Protein AF-A0A2V9WJ57-F1 (afdb_monomer)

pLDDT: mean 95.83, std 2.04, range [88.44, 98.5]

Secondary structure (DSSP, 8-state):
-HHHHHHHHHHHHTTS-S-EEEEEEEETTEEEEEEEEE--HHHHT-TT--HHHHHHHHHHHHH-S--TTEEEEESS--

Nearest PDB structures (foldseek):
  8vlm-assembly2_D  TM=8.385E-01  e=2.393E-04  Saccharomyces cerevisiae
  1ysb-assembly1_A  TM=8.333E-01  e=4.996E-04  Saccharomyces cerevisiae
  8vlj-assembly1_B  TM=8.332E-01  e=6.982E-04  Saccharomyces cerevisiae
  1ysd-assembly1_A  TM=8.354E-01  e=9.758E-04  Saccharomyces cerevisiae
  1wnj-assembly1_A  TM=4.226E-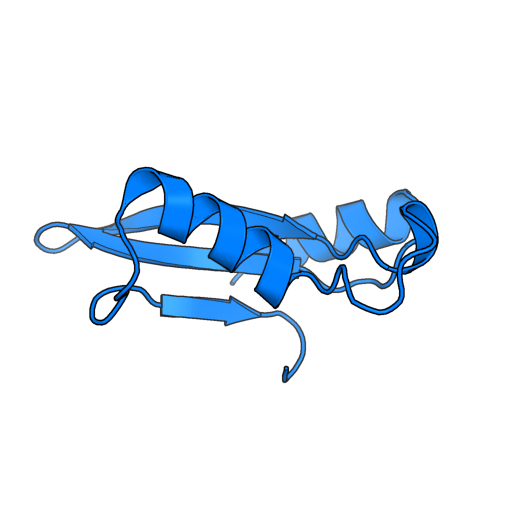01  e=7.174E+00  Homo sapiens

Structure (mmCIF, N/CA/C/O backbone):
data_AF-A0A2V9WJ57-F1
#
_entry.id   AF-A0A2V9WJ57-F1
#
loop_
_atom_site.group_PDB
_atom_site.id
_atom_site.type_symbol
_atom_site.label_atom_id
_atom_site.label_alt_id
_atom_site.label_comp_id
_atom_site.label_asym_id
_atom_site.label_entity_id
_atom_site.label_seq_id
_atom_site.pdbx_PDB_ins_code
_atom_site.Cartn_x
_atom_site.Cartn_y
_atom_site.Cartn_z
_atom_site.occupancy
_atom_site.B_iso_or_equiv
_atom_site.auth_seq_id
_atom_site.auth_comp_id
_atom_site.auth_asym_id
_atom_site.auth_atom_id
_atom_site.pdbx_PDB_model_num
ATOM 1 N N . MET A 1 1 ? -2.660 -8.888 3.613 1.00 94.50 1 MET A N 1
ATOM 2 C CA . MET A 1 1 ? -1.508 -9.498 2.896 1.00 94.50 1 MET A CA 1
ATOM 3 C C . MET A 1 1 ? -1.798 -9.922 1.446 1.00 94.50 1 MET A C 1
ATOM 5 O O . MET A 1 1 ? -1.081 -9.477 0.563 1.00 94.50 1 MET A O 1
ATOM 9 N N . GLN A 1 2 ? -2.825 -10.731 1.142 1.00 97.69 2 GLN A N 1
ATOM 10 C CA . GLN A 1 2 ? -3.068 -11.223 -0.238 1.00 97.69 2 GLN A CA 1
ATOM 11 C C . GLN A 1 2 ? -3.178 -10.112 -1.301 1.00 97.69 2 GLN A C 1
ATOM 13 O O . GLN A 1 2 ? -2.626 -10.236 -2.393 1.00 97.69 2 GLN A O 1
ATOM 18 N N . LEU A 1 3 ? -3.824 -8.992 -0.963 1.00 98.00 3 LEU A N 1
ATOM 19 C CA . LEU A 1 3 ? -3.914 -7.832 -1.852 1.00 98.00 3 LEU A CA 1
ATOM 20 C C . LEU A 1 3 ? -2.539 -7.191 -2.139 1.00 98.00 3 LEU A C 1
ATOM 22 O O . LEU A 1 3 ? -2.270 -6.836 -3.282 1.00 98.00 3 LEU A O 1
ATOM 26 N N . ALA A 1 4 ? -1.639 -7.122 -1.152 1.00 97.81 4 ALA A N 1
ATOM 27 C CA . ALA A 1 4 ? -0.277 -6.612 -1.344 1.00 97.81 4 ALA A CA 1
ATOM 28 C C . ALA A 1 4 ? 0.523 -7.508 -2.309 1.00 97.81 4 ALA A C 1
ATOM 30 O O . ALA A 1 4 ? 1.214 -7.015 -3.195 1.00 97.81 4 ALA A O 1
ATOM 31 N N . ILE A 1 5 ? 0.349 -8.831 -2.218 1.00 98.50 5 ILE A N 1
ATOM 32 C CA . ILE A 1 5 ? 0.946 -9.792 -3.161 1.00 98.50 5 ILE A CA 1
ATOM 33 C C . ILE A 1 5 ? 0.387 -9.595 -4.58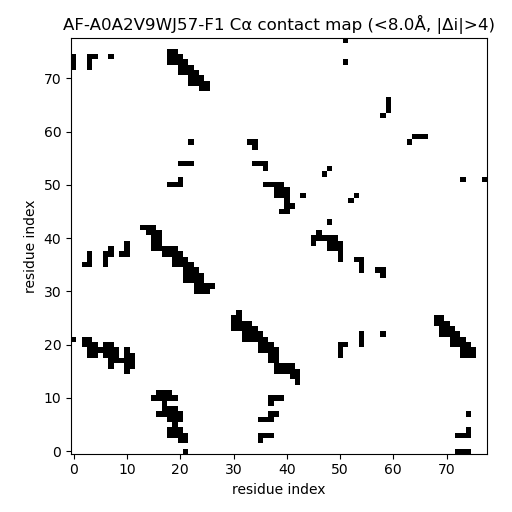0 1.00 98.50 5 ILE A C 1
ATOM 35 O O . ILE A 1 5 ? 1.130 -9.696 -5.557 1.00 98.50 5 ILE A O 1
ATOM 39 N N . ALA A 1 6 ? -0.910 -9.304 -4.722 1.00 98.44 6 ALA A N 1
ATOM 40 C CA . ALA A 1 6 ? -1.501 -9.002 -6.025 1.00 98.44 6 ALA A CA 1
ATOM 41 C C . ALA A 1 6 ? -0.911 -7.717 -6.636 1.00 98.44 6 ALA A C 1
ATOM 43 O O . ALA A 1 6 ? -0.560 -7.709 -7.816 1.00 98.44 6 ALA A O 1
ATOM 44 N N . GLU A 1 7 ? -0.726 -6.666 -5.834 1.00 98.19 7 GLU A N 1
ATOM 45 C CA . GLU A 1 7 ? -0.045 -5.437 -6.258 1.00 98.19 7 GLU A CA 1
ATOM 46 C C . GLU A 1 7 ? 1.420 -5.674 -6.647 1.00 98.19 7 GLU A C 1
ATOM 48 O O . GLU A 1 7 ? 1.875 -5.162 -7.672 1.00 98.19 7 GLU A O 1
ATOM 53 N N . ALA A 1 8 ? 2.141 -6.504 -5.889 1.00 98.25 8 ALA A N 1
ATOM 54 C CA . ALA A 1 8 ? 3.516 -6.896 -6.192 1.00 98.25 8 ALA A CA 1
ATOM 55 C C . ALA A 1 8 ? 3.622 -7.615 -7.548 1.00 98.25 8 ALA A C 1
ATOM 57 O O . ALA A 1 8 ? 4.508 -7.313 -8.350 1.00 98.25 8 ALA A O 1
ATOM 58 N N . LYS A 1 9 ? 2.682 -8.523 -7.850 1.00 98.50 9 LYS A N 1
ATOM 59 C CA . LYS A 1 9 ? 2.600 -9.190 -9.162 1.00 98.50 9 LYS A CA 1
ATOM 60 C C . LYS A 1 9 ? 2.342 -8.180 -10.278 1.00 98.50 9 LYS A C 1
ATOM 62 O O . LYS A 1 9 ? 3.115 -8.131 -11.228 1.00 98.50 9 LYS A O 1
ATOM 67 N N . ARG A 1 10 ? 1.356 -7.289 -10.112 1.00 98.25 10 ARG A N 1
ATOM 68 C CA . ARG A 1 10 ? 1.096 -6.197 -11.069 1.00 98.25 10 ARG A CA 1
ATOM 69 C C . ARG A 1 10 ? 2.301 -5.274 -11.245 1.00 98.25 10 ARG A C 1
ATOM 71 O O . ARG A 1 10 ? 2.433 -4.663 -12.301 1.00 98.25 10 ARG A O 1
ATOM 78 N N . ALA A 1 11 ? 3.143 -5.111 -10.221 1.00 97.69 11 ALA A N 1
ATOM 79 C CA . ALA A 1 11 ? 4.376 -4.322 -10.283 1.00 97.69 11 ALA A CA 1
ATOM 80 C C . ALA A 1 11 ? 5.460 -4.981 -11.111 1.00 97.69 11 ALA A C 1
ATOM 82 O O . ALA A 1 11 ? 6.037 -4.341 -11.989 1.00 97.69 11 ALA A O 1
ATOM 83 N N . ARG A 1 12 ? 5.652 -6.277 -10.914 1.00 98.19 12 ARG A N 1
ATOM 84 C CA . ARG A 1 12 ? 6.525 -7.072 -11.765 1.00 98.19 12 ARG A CA 1
ATOM 85 C C . ARG A 1 12 ? 6.056 -7.070 -13.219 1.00 98.19 12 ARG A C 1
ATOM 87 O O . ARG A 1 12 ? 6.868 -6.864 -14.113 1.00 98.19 12 ARG A O 1
ATOM 94 N N . ASP A 1 13 ? 4.762 -7.268 -13.454 1.00 98.25 13 ASP A N 1
ATOM 95 C CA . ASP A 1 13 ? 4.218 -7.432 -14.807 1.00 98.25 13 ASP A CA 1
ATOM 96 C C . ASP A 1 13 ? 4.346 -6.144 -15.650 1.00 98.25 13 ASP A C 1
ATOM 98 O O . ASP A 1 13 ? 4.433 -6.209 -16.872 1.00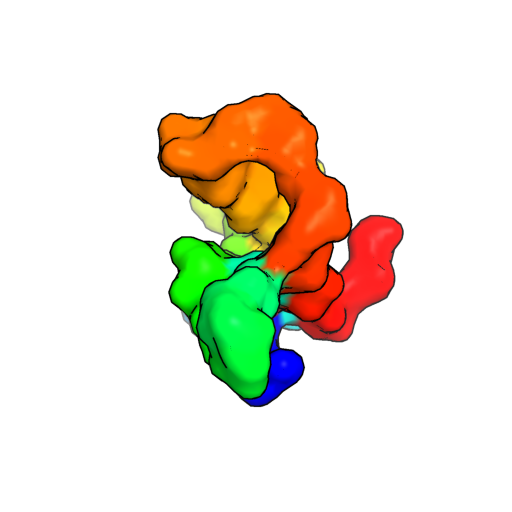 98.25 13 ASP A O 1
ATOM 102 N N . ARG A 1 14 ? 4.451 -4.972 -15.006 1.00 97.06 14 ARG A N 1
ATOM 103 C CA . ARG A 1 14 ? 4.768 -3.682 -15.654 1.00 97.06 14 ARG A CA 1
ATOM 104 C C . ARG A 1 14 ? 6.267 -3.342 -15.703 1.00 97.06 14 ARG A C 1
ATOM 106 O O . ARG A 1 14 ? 6.617 -2.225 -16.069 1.00 97.06 14 ARG A O 1
ATOM 113 N N . GLY A 1 15 ? 7.144 -4.262 -15.301 1.00 97.25 15 GLY A N 1
ATOM 114 C CA . GLY A 1 15 ? 8.601 -4.088 -15.336 1.00 97.25 15 GLY A CA 1
ATOM 115 C C . GLY A 1 15 ? 9.220 -3.395 -14.116 1.00 97.25 15 GLY A C 1
ATOM 116 O O . GLY A 1 15 ? 10.375 -2.973 -14.181 1.00 97.25 15 GLY A O 1
ATOM 117 N N . ASP A 1 16 ? 8.493 -3.271 -13.003 1.00 97.62 16 ASP A N 1
ATOM 118 C CA . ASP A 1 16 ? 9.014 -2.717 -11.749 1.00 97.62 16 ASP A CA 1
ATOM 119 C C . ASP A 1 16 ? 9.489 -3.806 -10.768 1.00 97.62 16 ASP A C 1
ATOM 121 O O . ASP A 1 16 ? 9.429 -5.005 -11.052 1.00 97.62 16 ASP A O 1
ATOM 125 N N . TYR A 1 17 ? 9.995 -3.400 -9.602 1.00 96.94 17 TYR A N 1
ATOM 126 C CA . TYR A 1 17 ? 10.255 -4.337 -8.509 1.00 96.94 17 TYR A CA 1
ATOM 127 C C . TYR A 1 17 ? 8.947 -4.970 -8.021 1.00 96.94 17 TYR A C 1
ATOM 129 O O . TYR A 1 17 ? 7.927 -4.293 -7.886 1.00 96.94 17 TYR A O 1
ATOM 137 N N . ALA A 1 18 ? 8.984 -6.274 -7.736 1.00 97.94 18 ALA A N 1
ATOM 138 C CA . ALA A 1 18 ? 7.839 -7.060 -7.283 1.00 97.94 18 ALA A CA 1
ATOM 139 C C . ALA A 1 18 ? 7.519 -6.793 -5.800 1.00 97.94 18 ALA A C 1
ATOM 141 O O . ALA A 1 18 ? 7.562 -7.701 -4.974 1.00 97.94 18 ALA A O 1
ATOM 142 N N . ILE A 1 19 ? 7.232 -5.535 -5.469 1.00 98.06 19 ILE A N 1
ATOM 143 C CA . ILE A 1 19 ? 6.910 -5.080 -4.118 1.00 98.06 19 ILE A CA 1
ATOM 144 C C . ILE A 1 19 ? 5.538 -4.415 -4.165 1.00 98.06 19 ILE A C 1
ATOM 146 O O . ILE A 1 19 ? 5.265 -3.580 -5.036 1.00 98.06 19 ILE A O 1
ATOM 150 N N . GLY A 1 20 ? 4.664 -4.822 -3.254 1.00 97.88 20 GLY A N 1
ATOM 151 C CA . GLY A 1 20 ? 3.321 -4.288 -3.100 1.00 97.88 20 GLY A CA 1
ATOM 152 C C . GLY A 1 20 ? 3.044 -3.948 -1.649 1.00 97.88 20 GLY A C 1
ATOM 153 O O . GLY A 1 20 ? 3.557 -4.606 -0.745 1.00 97.88 20 GLY A O 1
ATOM 154 N N . ALA A 1 21 ? 2.213 -2.934 -1.440 1.00 98.25 21 ALA A N 1
ATOM 155 C CA . ALA A 1 21 ? 1.801 -2.525 -0.114 1.00 98.25 21 ALA A CA 1
ATOM 156 C C . ALA A 1 21 ? 0.317 -2.174 -0.055 1.00 98.25 21 ALA A C 1
ATOM 158 O O . ALA A 1 21 ? -0.304 -1.787 -1.049 1.00 98.25 21 ALA A O 1
ATOM 159 N N . VAL A 1 22 ? -0.248 -2.337 1.136 1.00 98.06 22 VAL A N 1
ATOM 160 C CA . VAL A 1 22 ? -1.639 -2.029 1.460 1.00 98.06 22 VAL A CA 1
ATOM 161 C C . VAL A 1 22 ? -1.661 -1.298 2.791 1.00 98.06 22 VAL A C 1
ATOM 163 O O . VAL A 1 22 ? -1.082 -1.787 3.757 1.00 98.06 22 VAL A O 1
ATOM 166 N N . ILE A 1 23 ? -2.353 -0.164 2.844 1.00 97.88 23 ILE A N 1
ATOM 167 C CA . ILE A 1 23 ? -2.671 0.523 4.093 1.00 97.88 23 ILE A CA 1
ATOM 168 C C . ILE A 1 23 ? -4.110 0.193 4.474 1.00 97.88 23 ILE A C 1
ATOM 170 O O . ILE A 1 23 ? -5.024 0.328 3.652 1.00 97.88 23 ILE A O 1
ATOM 174 N N . THR A 1 24 ? -4.309 -0.220 5.719 1.00 97.69 24 THR A N 1
ATOM 175 C CA . THR A 1 24 ? -5.624 -0.471 6.306 1.00 97.69 24 THR A CA 1
ATOM 176 C C . THR A 1 24 ? -5.855 0.412 7.524 1.00 97.69 24 THR A C 1
ATOM 178 O O . THR A 1 24 ? -4.922 1.003 8.064 1.00 97.69 24 THR A O 1
ATOM 181 N N . GLN A 1 25 ? -7.112 0.520 7.937 1.00 96.94 25 GLN A N 1
ATOM 182 C CA . GLN A 1 25 ? -7.531 1.160 9.179 1.00 96.94 25 GLN A CA 1
ATOM 183 C C . GLN A 1 25 ? -8.615 0.303 9.831 1.00 96.94 25 GLN A C 1
ATOM 185 O O . GLN A 1 25 ? -9.451 -0.285 9.135 1.00 96.94 25 GLN A O 1
ATOM 190 N N . LEU A 1 26 ? -8.629 0.243 11.161 1.00 95.62 26 LEU A N 1
ATOM 191 C CA . LEU A 1 26 ? -9.726 -0.370 11.900 1.00 95.62 26 LEU A CA 1
ATOM 192 C C . LEU A 1 26 ? -10.883 0.635 12.027 1.00 95.62 26 LEU A C 1
ATOM 194 O O . LEU A 1 26 ? -10.746 1.671 12.672 1.00 95.62 26 LEU A O 1
ATOM 198 N N . ILE A 1 27 ? -12.030 0.335 11.417 1.00 93.19 27 ILE A N 1
ATOM 199 C CA . ILE A 1 27 ? -13.260 1.128 11.533 1.00 93.19 27 ILE A CA 1
ATOM 200 C C . ILE A 1 27 ? -14.280 0.295 12.312 1.00 93.19 27 ILE A C 1
ATOM 202 O O . ILE A 1 27 ? -14.809 -0.705 11.816 1.00 93.19 27 ILE A O 1
ATOM 206 N N . GLY A 1 28 ? -14.525 0.682 13.566 1.00 92.38 28 GLY A N 1
ATOM 207 C CA . GLY A 1 28 ? -15.247 -0.161 14.520 1.00 92.38 28 GLY A CA 1
ATOM 208 C C . GLY A 1 28 ? -14.463 -1.448 14.784 1.00 92.38 28 GLY A C 1
ATOM 209 O O . GLY A 1 28 ? -13.328 -1.390 15.234 1.00 92.38 28 GLY A O 1
ATOM 210 N N . ASN A 1 29 ? -15.043 -2.601 14.441 1.00 93.62 29 ASN A N 1
ATOM 211 C CA . ASN A 1 29 ? -14.388 -3.913 14.575 1.0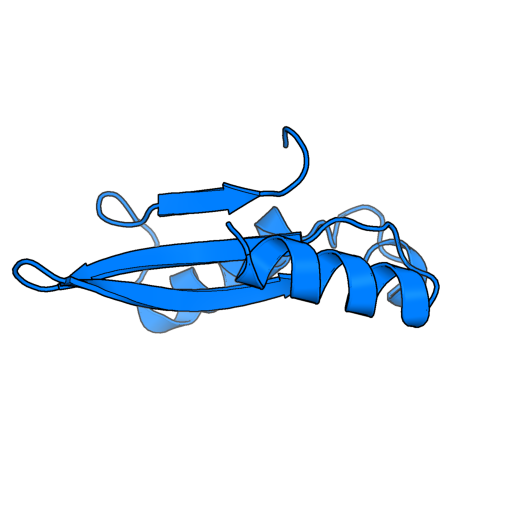0 93.62 29 ASN A CA 1
ATOM 212 C C . ASN A 1 29 ? -13.970 -4.513 13.225 1.00 93.62 29 ASN A C 1
ATOM 214 O O . ASN A 1 29 ? -13.759 -5.721 13.117 1.00 93.62 29 ASN A O 1
ATOM 218 N N . ARG A 1 30 ? -13.904 -3.695 12.169 1.00 95.69 30 ARG A N 1
ATOM 219 C CA . ARG A 1 30 ? -13.593 -4.160 10.820 1.00 95.69 30 ARG A CA 1
ATOM 220 C C . ARG A 1 30 ? -12.353 -3.474 10.285 1.00 95.69 30 ARG A C 1
ATOM 222 O O . ARG A 1 30 ? -12.270 -2.252 10.257 1.00 95.69 30 ARG A O 1
ATOM 229 N N . GLU A 1 31 ? -11.426 -4.279 9.793 1.00 95.62 31 GLU A N 1
ATOM 230 C CA . GLU A 1 31 ? -10.291 -3.790 9.027 1.00 95.62 31 GLU A CA 1
ATOM 231 C C . GLU A 1 31 ? -10.748 -3.403 7.611 1.00 95.62 31 GLU A C 1
ATOM 233 O O . GLU A 1 31 ? -11.357 -4.202 6.889 1.00 95.62 31 GLU A O 1
ATOM 238 N N . VAL A 1 32 ? -10.487 -2.156 7.225 1.00 96.75 32 VAL A N 1
ATOM 239 C CA . VAL A 1 32 ? -10.868 -1.585 5.931 1.00 96.75 32 VAL A CA 1
ATOM 240 C C . VAL A 1 32 ? -9.610 -1.195 5.170 1.00 96.75 32 VAL A C 1
ATOM 242 O O . VAL A 1 32 ? -8.717 -0.557 5.718 1.00 96.75 32 VAL A O 1
ATOM 245 N N . VAL A 1 33 ? -9.537 -1.578 3.895 1.00 97.12 33 VAL A N 1
ATOM 246 C CA . VAL A 1 33 ? -8.449 -1.165 3.001 1.00 97.12 33 VAL A CA 1
ATOM 247 C C . VAL A 1 33 ? -8.652 0.292 2.607 1.00 97.12 33 VAL A C 1
ATOM 249 O O . VAL A 1 33 ? -9.684 0.639 2.040 1.00 97.12 33 VAL A O 1
ATOM 252 N N . ILE A 1 34 ? -7.648 1.118 2.880 1.00 96.88 34 ILE A N 1
ATOM 253 C CA . ILE A 1 34 ? -7.648 2.551 2.578 1.00 96.88 34 ILE A CA 1
ATOM 254 C C . ILE A 1 34 ? -6.870 2.828 1.295 1.00 96.88 34 ILE A C 1
ATOM 256 O O . ILE A 1 34 ? -7.295 3.623 0.461 1.00 96.88 34 ILE A O 1
ATOM 260 N N . ALA A 1 35 ? -5.735 2.151 1.116 1.00 96.19 35 ALA A N 1
ATOM 261 C CA . ALA A 1 35 ? -4.905 2.290 -0.070 1.00 96.19 35 ALA A CA 1
ATOM 262 C C . ALA A 1 35 ? -4.204 0.977 -0.407 1.00 96.19 35 ALA A C 1
ATOM 264 O O . ALA A 1 35 ? -3.858 0.198 0.479 1.00 96.19 35 ALA A O 1
ATOM 265 N N . SER A 1 36 ? -3.936 0.757 -1.689 1.00 96.56 36 SER A N 1
ATOM 266 C CA . SER A 1 36 ? -3.076 -0.324 -2.161 1.00 96.56 36 SER A CA 1
ATOM 267 C C . SER A 1 36 ? -2.296 0.135 -3.379 1.00 96.56 36 SER A C 1
ATOM 269 O O . SER A 1 36 ? -2.864 0.775 -4.264 1.00 96.56 36 SER A O 1
ATOM 271 N N . ALA A 1 37 ? -1.016 -0.208 -3.447 1.00 96.62 37 ALA A N 1
ATOM 272 C CA . ALA A 1 37 ? -0.188 0.096 -4.602 1.00 96.62 37 ALA A CA 1
ATOM 273 C C . ALA A 1 37 ? 0.929 -0.934 -4.762 1.00 96.62 37 ALA A C 1
ATOM 275 O O . ALA A 1 37 ? 1.259 -1.674 -3.836 1.00 96.62 37 ALA A O 1
ATOM 276 N N . GLY A 1 38 ? 1.547 -0.936 -5.941 1.00 96.50 38 GLY A N 1
ATOM 277 C CA . GLY A 1 38 ? 2.829 -1.593 -6.176 1.00 96.50 38 GLY A CA 1
ATOM 278 C C . GLY A 1 38 ? 3.941 -0.580 -6.443 1.00 96.50 38 GLY A C 1
ATOM 279 O O . GLY A 1 38 ? 3.668 0.563 -6.809 1.00 96.50 38 GLY A O 1
ATOM 280 N N . ASN A 1 39 ? 5.187 -1.034 -6.382 1.00 96.88 39 ASN A N 1
ATOM 281 C CA . ASN A 1 39 ? 6.376 -0.204 -6.567 1.00 96.88 39 ASN A CA 1
ATOM 282 C C . ASN A 1 39 ? 6.441 0.534 -7.917 1.00 96.88 39 ASN A C 1
ATOM 284 O O . ASN A 1 39 ? 6.030 -0.014 -8.944 1.00 96.88 39 ASN A O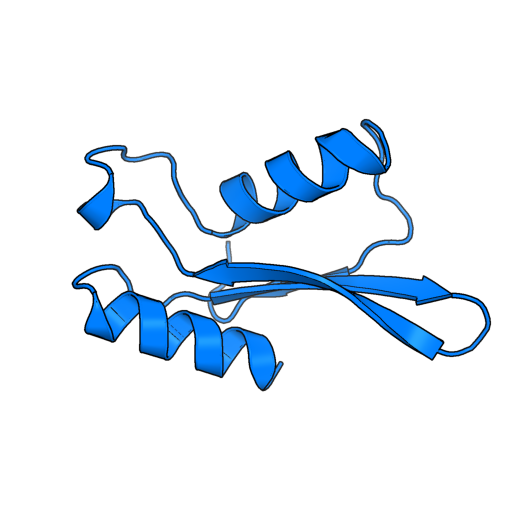 1
ATOM 288 N N . ARG A 1 40 ? 6.966 1.765 -7.942 1.00 95.50 40 ARG A N 1
ATOM 289 C CA . ARG A 1 40 ? 7.073 2.574 -9.173 1.00 95.50 40 ARG A CA 1
ATOM 290 C C . ARG A 1 40 ? 8.490 3.078 -9.461 1.00 95.50 40 ARG A C 1
ATOM 292 O O . ARG A 1 40 ? 8.646 3.948 -10.316 1.00 95.50 40 ARG A O 1
ATOM 299 N N . VAL A 1 41 ? 9.518 2.571 -8.778 1.00 96.44 41 VAL A N 1
ATOM 300 C CA . VAL A 1 41 ? 10.903 3.064 -8.916 1.00 96.44 41 VAL A CA 1
ATOM 301 C C . VAL A 1 41 ? 11.394 2.980 -10.360 1.00 96.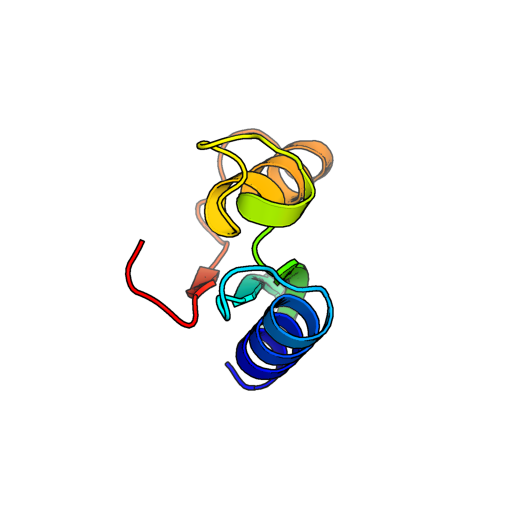44 41 VAL A C 1
ATOM 303 O O . VAL A 1 41 ? 11.805 3.993 -10.928 1.00 96.44 41 VAL A O 1
ATOM 306 N N . LYS A 1 42 ? 11.307 1.799 -10.987 1.00 95.19 42 LYS A N 1
ATOM 307 C CA . LYS A 1 42 ? 11.807 1.611 -12.360 1.00 95.19 42 LYS A CA 1
ATOM 308 C C . LYS A 1 42 ? 10.929 2.329 -13.378 1.00 95.19 42 LYS A C 1
ATOM 310 O O . LYS A 1 42 ? 11.431 3.027 -14.250 1.00 95.19 42 LYS A O 1
ATOM 315 N N . THR A 1 43 ? 9.614 2.188 -13.240 1.00 94.69 43 THR A N 1
ATOM 316 C CA . THR A 1 43 ? 8.633 2.695 -14.213 1.00 94.69 43 THR A CA 1
ATOM 317 C C . THR A 1 43 ? 8.480 4.213 -14.199 1.00 94.69 43 THR A C 1
ATOM 319 O O . THR A 1 43 ? 8.008 4.785 -15.176 1.00 94.69 43 THR A O 1
ATOM 322 N N . SER A 1 44 ? 8.874 4.884 -13.115 1.00 93.31 44 SER A N 1
ATOM 323 C CA . SER A 1 44 ? 8.829 6.347 -13.015 1.00 93.31 44 SER A CA 1
ATOM 324 C C . SER A 1 44 ? 10.172 7.044 -13.231 1.00 93.31 44 SER A C 1
ATOM 326 O O . SER A 1 44 ? 10.198 8.273 -13.245 1.00 93.31 44 SER A O 1
ATOM 328 N N . GLY A 1 45 ? 11.277 6.294 -13.333 1.00 93.50 45 GLY A N 1
ATOM 329 C CA . GLY A 1 45 ? 12.633 6.852 -13.368 1.00 93.50 45 GLY A CA 1
ATOM 330 C C . GLY A 1 45 ? 13.062 7.544 -12.066 1.00 93.50 45 GLY A C 1
ATOM 331 O O . GLY A 1 45 ? 14.018 8.313 -12.070 1.00 93.50 45 GLY A O 1
ATOM 332 N N . SER A 1 46 ? 12.359 7.308 -10.954 1.00 94.06 46 SER A N 1
ATOM 333 C CA . SER A 1 46 ? 12.611 7.962 -9.669 1.00 94.06 46 SER A CA 1
ATOM 334 C C . SER A 1 46 ? 13.030 6.947 -8.615 1.00 94.06 46 SER A C 1
ATOM 336 O O . SER A 1 46 ? 12.264 6.054 -8.259 1.00 94.06 46 SER A O 1
ATOM 338 N N . SER A 1 47 ? 14.221 7.139 -8.047 1.00 93.50 47 SER A N 1
ATOM 339 C CA . SER A 1 47 ? 14.787 6.285 -6.995 1.00 93.50 47 SER A CA 1
ATOM 340 C C . SER A 1 47 ? 14.013 6.309 -5.675 1.00 93.50 47 SER A C 1
ATOM 342 O O . SER A 1 47 ? 14.264 5.470 -4.824 1.00 93.50 47 SER A O 1
ATOM 344 N N . ILE A 1 48 ? 13.065 7.236 -5.502 1.00 92.94 48 ILE A N 1
ATOM 345 C CA . ILE A 1 48 ? 12.305 7.413 -4.257 1.00 92.94 48 ILE A CA 1
ATOM 346 C C . ILE A 1 48 ? 10.835 6.999 -4.374 1.00 92.94 48 ILE A C 1
ATOM 348 O O . ILE A 1 48 ? 10.102 7.085 -3.395 1.00 92.94 48 ILE A O 1
ATOM 352 N N . LYS A 1 49 ? 10.353 6.555 -5.544 1.00 93.50 49 LYS A N 1
ATOM 353 C CA . LYS A 1 49 ? 8.957 6.089 -5.699 1.00 93.50 49 LYS A CA 1
ATOM 354 C C . LYS A 1 49 ? 8.772 4.640 -5.250 1.00 93.50 49 LYS A C 1
ATOM 356 O O . LYS A 1 49 ? 8.208 3.804 -5.965 1.00 93.50 49 LYS A O 1
ATOM 361 N N . HIS A 1 50 ? 9.283 4.375 -4.055 1.00 96.00 50 HIS A N 1
ATOM 362 C CA . HIS A 1 50 ? 9.025 3.168 -3.291 1.00 96.00 50 HIS A CA 1
ATOM 363 C C . HIS A 1 50 ? 7.528 3.062 -2.984 1.00 96.00 50 HIS A C 1
ATOM 365 O O . HIS A 1 50 ? 6.824 4.075 -2.889 1.00 96.00 50 HIS A O 1
ATOM 371 N N . VAL A 1 51 ? 7.027 1.838 -2.853 1.00 95.94 51 VAL A N 1
ATOM 372 C CA . VAL A 1 51 ? 5.593 1.597 -2.659 1.00 95.94 51 VAL A CA 1
ATOM 373 C C . VAL A 1 51 ? 5.073 2.195 -1.344 1.00 95.94 51 VAL A C 1
ATOM 375 O O . VAL A 1 51 ? 3.948 2.696 -1.288 1.00 95.94 51 VAL A O 1
ATOM 378 N N . GLU A 1 52 ? 5.909 2.227 -0.309 1.00 94.94 52 GLU A N 1
ATOM 379 C CA . GLU A 1 52 ? 5.622 2.803 1.003 1.00 94.94 52 GLU A CA 1
ATOM 380 C C . GLU A 1 52 ? 5.348 4.305 0.884 1.00 94.94 52 GLU A C 1
ATOM 382 O O . GLU A 1 52 ? 4.338 4.806 1.371 1.00 94.94 52 GLU A O 1
ATOM 387 N N . LEU A 1 53 ? 6.199 5.034 0.157 1.00 94.19 53 LEU A N 1
ATOM 388 C CA . LEU A 1 53 ? 6.030 6.474 -0.034 1.00 94.19 53 LEU A CA 1
ATOM 389 C C . LEU A 1 53 ? 4.795 6.805 -0.869 1.00 94.19 53 LEU A C 1
ATOM 391 O O . LEU A 1 53 ? 4.091 7.766 -0.564 1.00 94.19 53 LEU A O 1
ATOM 395 N N . GLU A 1 54 ? 4.510 6.030 -1.913 1.00 91.25 54 GLU A N 1
ATOM 396 C CA . GLU A 1 54 ? 3.340 6.279 -2.759 1.00 91.25 54 GLU A CA 1
ATOM 397 C C . GLU A 1 54 ? 2.027 5.997 -2.009 1.00 91.25 54 GLU A C 1
ATOM 399 O O . GLU A 1 54 ? 1.084 6.785 -2.109 1.00 91.25 54 GLU A O 1
ATOM 404 N N . THR A 1 55 ? 1.976 4.934 -1.198 1.00 93.81 55 THR A N 1
ATOM 405 C CA . THR A 1 55 ? 0.805 4.637 -0.353 1.00 93.81 55 THR A CA 1
ATOM 406 C C . THR A 1 55 ? 0.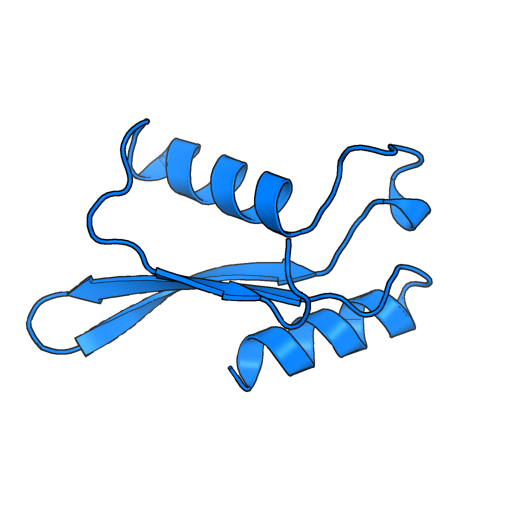619 5.676 0.755 1.00 93.81 55 THR A C 1
ATOM 408 O O . THR A 1 55 ? -0.494 6.175 0.930 1.00 93.81 55 THR A O 1
ATOM 411 N N . LEU A 1 56 ? 1.691 6.087 1.442 1.00 94.81 56 LEU A N 1
ATOM 412 C CA . LEU A 1 56 ? 1.629 7.126 2.476 1.00 94.81 56 LEU A CA 1
ATOM 413 C C . LEU A 1 56 ? 1.195 8.482 1.915 1.00 94.81 56 LEU A C 1
ATOM 415 O O . LEU A 1 56 ? 0.340 9.130 2.510 1.00 94.81 56 LEU A O 1
ATOM 419 N N . LYS A 1 57 ? 1.717 8.910 0.757 1.00 92.94 57 LYS A N 1
ATOM 420 C CA . LYS A 1 57 ? 1.282 10.162 0.107 1.00 92.94 57 LYS A CA 1
ATOM 421 C C . LYS A 1 57 ? -0.224 10.174 -0.140 1.00 92.94 57 LYS A C 1
ATOM 423 O O . LYS A 1 57 ? -0.875 11.179 0.140 1.00 92.94 57 LYS A O 1
ATOM 428 N N . TYR A 1 58 ? -0.764 9.066 -0.648 1.00 91.44 58 TYR A N 1
ATOM 429 C CA . TYR A 1 58 ? -2.193 8.943 -0.916 1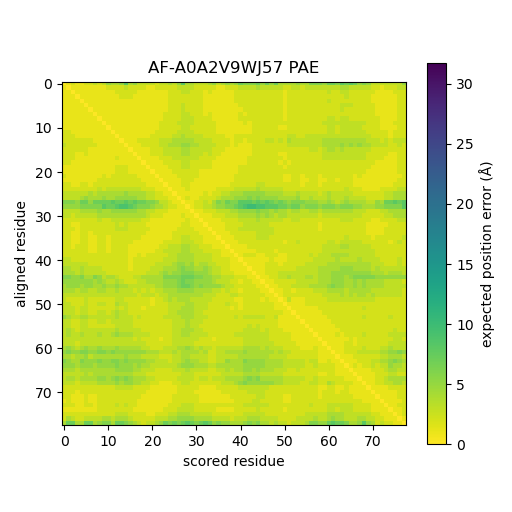.00 91.44 58 TYR A CA 1
ATOM 430 C C . TYR A 1 58 ? -3.012 9.060 0.374 1.00 91.44 58 TYR A C 1
ATOM 432 O O . TYR A 1 58 ? -3.900 9.907 0.460 1.00 91.44 58 TYR A O 1
ATOM 440 N N . VAL A 1 59 ? -2.676 8.283 1.407 1.00 95.56 59 VAL A N 1
ATOM 441 C CA . VAL A 1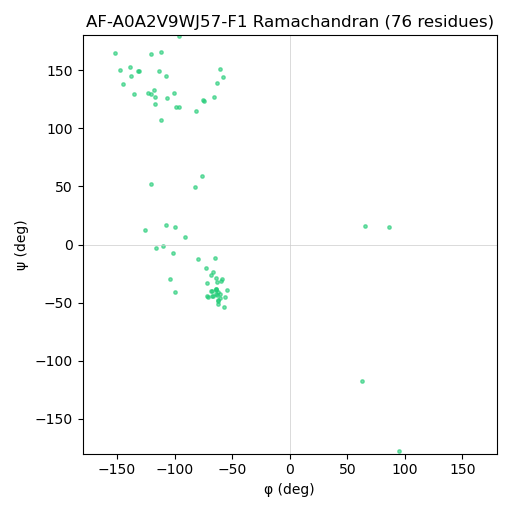 59 ? -3.432 8.290 2.669 1.00 95.56 59 VAL A CA 1
ATOM 442 C C . VAL A 1 59 ? -3.302 9.630 3.394 1.00 95.56 59 VAL A C 1
ATOM 444 O O . VAL A 1 59 ? -4.313 10.199 3.801 1.00 95.56 59 VAL A O 1
ATOM 447 N N . CYS A 1 60 ? -2.099 10.204 3.471 1.00 95.75 60 CYS A N 1
ATOM 448 C CA . CYS A 1 60 ? -1.889 11.505 4.106 1.00 95.75 60 CYS A CA 1
ATOM 449 C C . CYS A 1 60 ? -2.697 12.631 3.444 1.00 95.75 60 CYS A C 1
ATOM 451 O O . CYS A 1 60 ? -3.117 13.564 4.128 1.00 95.75 60 CYS A O 1
ATOM 453 N N . SER A 1 61 ? -2.943 12.549 2.129 1.00 93.94 61 SER A N 1
ATOM 454 C CA . SER A 1 61 ? -3.742 13.551 1.411 1.00 93.94 61 SER A CA 1
ATOM 455 C C . SER A 1 61 ? -5.227 13.553 1.801 1.00 93.94 61 SER A C 1
ATOM 457 O O . SER A 1 61 ? -5.868 14.595 1.702 1.00 93.94 61 SER A O 1
ATOM 459 N N . GLY A 1 62 ? -5.762 12.417 2.269 1.00 93.50 62 GLY A N 1
ATOM 460 C CA . GLY A 1 62 ? -7.167 12.279 2.674 1.00 93.50 62 GLY A CA 1
ATOM 461 C C . GLY A 1 62 ? -7.401 12.268 4.187 1.00 93.50 62 GLY A C 1
ATOM 462 O O . GLY A 1 62 ? -8.449 12.715 4.641 1.00 93.50 62 GLY A O 1
ATOM 463 N N . TYR A 1 63 ? -6.433 11.779 4.967 1.00 94.25 63 TYR A N 1
ATOM 464 C CA . TYR A 1 63 ? -6.598 11.492 6.400 1.00 94.25 63 TYR A CA 1
ATOM 465 C C . TYR A 1 63 ? -5.705 12.348 7.309 1.00 94.25 63 TYR A C 1
ATOM 467 O O . TYR A 1 63 ? -5.814 12.282 8.532 1.00 94.25 63 TYR A O 1
ATOM 475 N N . GLY A 1 64 ? -4.855 13.196 6.723 1.00 94.69 64 GLY A N 1
ATOM 476 C CA . GLY A 1 64 ? -3.978 14.109 7.448 1.00 94.69 64 GLY A CA 1
ATOM 477 C C . GLY A 1 64 ? -2.572 13.558 7.682 1.00 94.69 64 GLY A C 1
ATOM 478 O O . GLY A 1 64 ? -2.195 12.488 7.218 1.00 94.69 64 GLY A O 1
ATOM 479 N N . ARG A 1 65 ? -1.751 14.341 8.389 1.00 94.50 65 ARG A N 1
ATOM 480 C CA . ARG A 1 65 ? -0.309 14.074 8.540 1.00 94.50 65 ARG A CA 1
ATOM 481 C C . ARG A 1 65 ? 0.014 12.878 9.440 1.00 94.50 65 ARG A C 1
ATOM 483 O O . ARG A 1 65 ? 1.041 12.238 9.241 1.00 94.50 65 ARG A O 1
ATOM 490 N N . TYR A 1 66 ? -0.802 12.639 10.461 1.00 94.75 66 TYR A N 1
ATOM 491 C CA . TYR A 1 66 ? -0.551 11.624 11.480 1.00 94.75 66 TYR A CA 1
ATOM 492 C C . TYR A 1 66 ? -1.495 10.449 11.262 1.00 94.75 66 TYR A C 1
ATOM 494 O O . TYR A 1 66 ? -2.706 10.641 11.213 1.00 94.75 66 TYR A O 1
ATOM 502 N N . LEU A 1 67 ? -0.931 9.245 11.153 1.00 94.75 67 LEU A N 1
ATOM 503 C CA . LEU A 1 67 ? -1.662 8.019 10.825 1.00 94.75 67 LEU A CA 1
ATOM 504 C C . LEU A 1 67 ? -1.539 6.956 11.942 1.00 94.75 67 LEU A C 1
ATOM 506 O O . LEU A 1 67 ? -1.143 5.831 11.648 1.00 94.75 67 LEU A O 1
ATOM 510 N N . PRO A 1 68 ? -1.821 7.281 13.222 1.00 94.31 68 PRO A N 1
ATOM 511 C CA . PRO A 1 68 ? -1.578 6.365 14.344 1.00 94.31 68 PRO A CA 1
ATOM 512 C C . PRO A 1 68 ? -2.426 5.085 14.288 1.00 94.31 68 PRO A C 1
ATOM 514 O O . PRO A 1 68 ? -1.978 4.043 14.751 1.00 94.31 68 PRO A O 1
ATOM 517 N N . ASP A 1 69 ? -3.616 5.156 13.685 1.00 94.12 69 ASP A N 1
ATOM 518 C CA . ASP A 1 69 ? -4.582 4.049 13.639 1.00 94.12 69 ASP A CA 1
ATOM 519 C C . ASP A 1 69 ? -4.563 3.283 12.304 1.00 94.12 69 ASP A C 1
ATOM 521 O O . ASP A 1 69 ? -5.498 2.546 11.980 1.00 94.12 69 ASP A O 1
ATOM 525 N N . PHE A 1 70 ? -3.515 3.481 11.501 1.00 97.06 70 PHE A N 1
ATOM 526 C CA . PHE A 1 70 ? -3.347 2.833 10.205 1.00 97.06 70 PHE A CA 1
ATOM 527 C C . PHE A 1 70 ? -2.261 1.765 10.274 1.00 97.06 70 PHE A C 1
ATOM 529 O O . PHE A 1 70 ? -1.236 1.935 10.933 1.00 97.06 70 PHE A O 1
ATOM 536 N N . VAL A 1 71 ? -2.456 0.678 9.532 1.00 97.00 71 VAL A N 1
ATOM 537 C CA . VAL A 1 71 ? -1.490 -0.419 9.435 1.00 97.00 71 VAL A CA 1
ATOM 538 C C . VAL A 1 71 ? -0.997 -0.528 8.000 1.00 97.00 71 VAL A C 1
ATOM 540 O O . VAL A 1 71 ? -1.790 -0.627 7.066 1.00 97.00 71 VAL A O 1
ATOM 543 N N . LEU A 1 72 ? 0.324 -0.520 7.820 1.00 96.88 72 LEU A N 1
ATOM 544 C CA . LEU A 1 72 ? 0.975 -0.766 6.537 1.00 96.88 72 LEU A CA 1
ATOM 545 C C . LEU A 1 72 ? 1.394 -2.236 6.445 1.00 96.88 72 LEU A C 1
ATOM 547 O O . LEU A 1 72 ? 2.247 -2.702 7.196 1.00 96.88 72 LEU A O 1
ATOM 551 N N . TYR A 1 73 ? 0.840 -2.950 5.473 1.00 97.19 73 TYR A N 1
ATOM 552 C CA . TYR A 1 73 ? 1.328 -4.260 5.058 1.00 97.19 73 TYR A CA 1
ATOM 553 C C . TYR A 1 73 ? 2.192 -4.090 3.817 1.00 97.19 73 TYR A C 1
ATOM 555 O O . TYR A 1 73 ? 1.665 -3.694 2.780 1.00 97.19 73 TYR A O 1
ATOM 563 N N . SER A 1 74 ? 3.473 -4.446 3.893 1.00 97.44 74 SER A N 1
ATOM 564 C CA . SER A 1 74 ? 4.367 -4.527 2.731 1.00 97.44 74 SER A CA 1
ATOM 565 C C . SER A 1 74 ? 4.789 -5.975 2.484 1.00 97.44 74 SER A C 1
ATOM 567 O O . SER A 1 74 ? 4.861 -6.786 3.409 1.00 97.44 74 SER A O 1
ATOM 569 N N . THR A 1 75 ? 5.029 -6.329 1.222 1.00 97.81 75 THR A N 1
ATOM 570 C CA . THR A 1 75 ? 5.580 -7.643 0.852 1.00 97.81 75 THR A CA 1
ATOM 571 C C . THR A 1 75 ? 7.091 -7.735 1.055 1.00 97.81 75 THR A C 1
ATOM 573 O O . THR A 1 75 ? 7.643 -8.828 0.956 1.00 97.81 75 THR A O 1
ATOM 576 N N . HIS A 1 76 ? 7.760 -6.605 1.284 1.00 96.69 76 HIS A N 1
ATOM 577 C CA . HIS A 1 76 ? 9.186 -6.528 1.576 1.00 96.69 76 HIS A CA 1
ATOM 578 C C . HIS A 1 76 ? 9.405 -5.624 2.791 1.00 96.69 76 HIS A C 1
ATOM 580 O O . HIS A 1 76 ? 8.600 -4.727 3.033 1.00 96.69 76 HIS A O 1
ATOM 586 N N . GLU A 1 77 ? 10.447 -5.893 3.572 1.00 94.44 77 GLU A N 1
ATOM 587 C CA . GLU A 1 77 ? 10.808 -5.020 4.690 1.00 94.44 77 GLU A CA 1
ATOM 588 C C . GLU A 1 77 ? 11.252 -3.651 4.128 1.00 94.44 77 GLU A C 1
ATOM 590 O O . GLU A 1 77 ? 12.066 -3.657 3.199 1.00 94.44 77 GLU A O 1
ATOM 595 N N . PRO A 1 78 ? 10.667 -2.525 4.595 1.00 88.44 78 PRO A N 1
ATOM 596 C CA . PRO A 1 78 ? 10.966 -1.182 4.085 1.00 88.44 78 PRO A CA 1
ATOM 597 C C . PRO A 1 78 ? 12.423 -0.731 4.220 1.00 88.44 78 PRO A C 1
ATOM 599 O O . PRO A 1 78 ? 13.061 -1.067 5.243 1.00 88.44 78 PRO A O 1
#

Radius of gyration: 12.43 Å; Cα contacts (8 Å, |Δi|>4): 160; chains: 1; bounding box: 30×25×30 Å

Solvent-accessible surface area (backbone atoms only — not comparable to full-atom values): 4318 Å² total; per-residue (Å²): 107,74,67,14,53,52,25,7,50,58,12,38,76,69,67,21,56,68,32,6,22,30,35,30,34,68,59,86,95,40,82,40,83,76,41,73,36,36,23,34,32,62,73,65,77,33,94,72,37,42,29,67,53,55,41,47,54,57,50,36,75,77,68,41,92,69,65,89,70,49,48,80,43,59,72,56,87,131

Mean predicted aligned error: 2.44 Å

Foldseek 3Di:
DVLQQVQLVVQVVLPHHSKKKWKWFCDPNDIDTPDIHHACCVVVVHVPRGNVVVRQVSCCVPPNDDDPRMDMDMPDDD

Sequence (78 aa):
MQLAIAEAKRARDRGDYAIGAVITQLIGNREVVIASAGNRVKTSGSSIKHVELETLKYVCSGYGRYLPDFVLYSTHEP